Protein AF-A0A563BCT7-F1 (afdb_monomer_lite)

pLDDT: mean 70.38, std 18.67, range [34.97, 95.12]

Structure (mmCIF, N/CA/C/O backbone):
data_AF-A0A563BCT7-F1
#
_entry.id   AF-A0A563BCT7-F1
#
loop_
_atom_site.group_PDB
_atom_site.id
_atom_site.type_symbol
_atom_site.label_atom_id
_atom_site.label_alt_id
_atom_site.label_comp_id
_atom_site.label_asym_id
_atom_site.label_entity_id
_atom_site.label_seq_id
_atom_site.pdbx_PDB_ins_code
_atom_site.Cartn_x
_atom_site.Cartn_y
_atom_site.Cartn_z
_atom_site.occupancy
_atom_site.B_iso_or_equiv
_atom_site.auth_seq_id
_atom_site.auth_comp_id
_atom_site.auth_asym_id
_atom_site.auth_atom_id
_atom_site.pdbx_PDB_model_num
ATOM 1 N N . MET A 1 1 ? 16.678 -20.724 3.889 1.00 44.66 1 MET A N 1
ATOM 2 C CA . MET A 1 1 ? 15.864 -20.704 5.126 1.00 44.66 1 MET A CA 1
ATOM 3 C C . MET A 1 1 ? 14.939 -19.511 5.045 1.00 44.66 1 MET A C 1
ATOM 5 O O . MET A 1 1 ? 15.376 -18.474 4.561 1.00 44.66 1 MET A O 1
ATOM 9 N N . SER A 1 2 ? 13.669 -19.686 5.400 1.00 64.44 2 SER A N 1
ATOM 10 C CA . SER A 1 2 ? 12.646 -18.663 5.203 1.00 64.44 2 SER A CA 1
ATOM 11 C C . SER A 1 2 ? 12.608 -17.716 6.397 1.00 64.44 2 SER A C 1
ATOM 13 O O . SER A 1 2 ? 12.691 -18.161 7.537 1.00 64.44 2 SER A O 1
ATOM 15 N N . ILE A 1 3 ? 12.427 -16.415 6.170 1.00 62.91 3 ILE A N 1
ATOM 16 C CA . ILE A 1 3 ? 12.217 -15.439 7.255 1.00 62.91 3 ILE A CA 1
ATOM 17 C C . ILE A 1 3 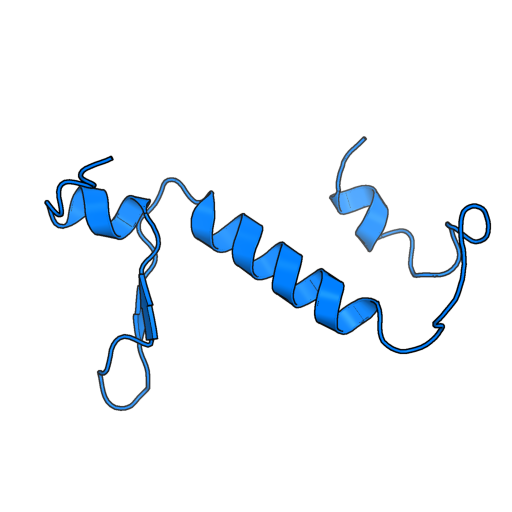? 10.969 -15.776 8.095 1.00 62.91 3 ILE A C 1
ATOM 19 O O . ILE A 1 3 ? 10.914 -15.492 9.289 1.00 62.91 3 ILE A O 1
ATOM 23 N N . PHE A 1 4 ? 10.007 -16.501 7.507 1.00 66.38 4 PHE A N 1
ATOM 24 C CA . PHE A 1 4 ? 8.852 -17.055 8.216 1.00 66.38 4 PHE A CA 1
ATOM 25 C C . PHE A 1 4 ? 9.235 -18.085 9.291 1.00 66.38 4 PHE A C 1
ATOM 27 O O . PHE A 1 4 ? 8.467 -18.282 10.234 1.00 66.38 4 PHE A O 1
ATOM 34 N N . ASP A 1 5 ? 10.403 -18.725 9.183 1.00 65.81 5 ASP A N 1
ATOM 35 C CA . ASP A 1 5 ? 10.919 -19.637 10.209 1.00 65.81 5 ASP A CA 1
ATOM 36 C C . ASP A 1 5 ? 11.402 -18.858 11.444 1.00 65.81 5 ASP A C 1
ATOM 38 O O . ASP A 1 5 ? 11.263 -19.337 12.567 1.00 65.81 5 ASP A O 1
ATOM 42 N N . PHE A 1 6 ? 11.887 -17.627 11.252 1.00 61.78 6 PHE A N 1
ATOM 43 C CA . PHE A 1 6 ? 12.370 -16.730 12.309 1.00 61.78 6 PHE A CA 1
ATOM 44 C C . PHE A 1 6 ? 11.233 -16.166 13.175 1.00 61.78 6 PHE A C 1
ATOM 46 O O . PHE A 1 6 ? 11.410 -15.940 14.363 1.00 61.78 6 PHE A O 1
ATOM 53 N N . ILE A 1 7 ? 10.045 -15.989 12.589 1.00 63.44 7 ILE A N 1
ATOM 54 C CA . ILE A 1 7 ? 8.844 -15.508 13.292 1.00 63.44 7 ILE A CA 1
ATOM 55 C C . ILE A 1 7 ? 8.185 -16.637 14.095 1.00 63.44 7 ILE A C 1
ATOM 57 O O . ILE A 1 7 ? 7.741 -16.427 15.222 1.00 63.44 7 ILE A O 1
ATOM 61 N N . LYS A 1 8 ? 8.123 -17.856 13.535 1.00 60.62 8 LYS A N 1
ATOM 62 C CA . LYS A 1 8 ? 7.554 -19.019 14.243 1.00 60.62 8 LYS A CA 1
ATOM 63 C C . LYS A 1 8 ? 8.407 -19.436 15.433 1.00 60.62 8 LYS A C 1
ATOM 65 O O . LYS A 1 8 ? 7.882 -19.881 16.454 1.00 60.62 8 LYS A O 1
ATOM 70 N N . LYS A 1 9 ? 9.725 -19.308 15.301 1.00 58.19 9 LYS A N 1
ATOM 71 C CA . LYS A 1 9 ? 10.668 -19.537 16.384 1.00 58.19 9 LYS A CA 1
ATOM 72 C C . LYS A 1 9 ? 10.700 -18.260 17.221 1.00 58.19 9 LYS A C 1
ATOM 74 O O . LYS A 1 9 ? 11.539 -17.397 17.012 1.00 58.19 9 LYS A O 1
ATOM 79 N N . GLY A 1 10 ? 9.738 -18.124 18.137 1.00 50.44 10 GLY A N 1
ATOM 80 C CA . GLY A 1 10 ? 9.719 -17.017 19.093 1.00 50.44 10 GLY A CA 1
ATOM 81 C C . GLY A 1 10 ? 11.089 -16.809 19.774 1.00 50.44 10 GLY A C 1
ATOM 82 O O . GLY A 1 10 ? 11.933 -17.707 19.722 1.00 50.44 10 GLY A O 1
ATOM 83 N N . PRO A 1 11 ? 11.313 -15.660 20.441 1.00 55.72 11 PRO A N 1
ATOM 84 C CA . PRO A 1 11 ? 12.632 -15.082 20.777 1.00 55.72 11 PRO A CA 1
ATOM 85 C C . PRO A 1 11 ? 13.684 -15.964 21.487 1.00 55.72 11 PRO A C 1
ATOM 87 O O . PRO A 1 11 ? 14.807 -15.521 21.701 1.00 55.72 11 PRO A O 1
ATOM 90 N N . GLY A 1 12 ? 13.370 -17.200 21.873 1.00 54.84 12 GLY A N 1
ATOM 91 C CA . GLY A 1 12 ? 14.256 -18.116 22.591 1.00 54.84 12 GLY A CA 1
ATOM 92 C C . GLY A 1 12 ? 15.250 -18.917 21.740 1.00 54.84 12 GLY A C 1
ATOM 93 O O . GLY A 1 12 ? 15.952 -19.756 22.295 1.00 54.84 12 GLY A O 1
ATOM 94 N N . ALA A 1 13 ? 15.329 -18.721 20.420 1.00 54.00 13 ALA A N 1
ATOM 95 C CA . ALA A 1 13 ? 16.134 -19.592 19.553 1.00 54.00 13 ALA A CA 1
ATOM 96 C C . ALA A 1 13 ? 17.443 -19.009 19.011 1.00 54.00 13 ALA A C 1
ATOM 98 O O . ALA A 1 13 ? 18.088 -19.656 18.183 1.00 54.00 13 ALA A O 1
ATOM 99 N N . GLN A 1 14 ? 17.856 -17.835 19.483 1.00 47.00 14 GLN A N 1
ATOM 100 C CA . GLN A 1 14 ? 19.144 -17.257 19.107 1.00 47.00 14 GLN A CA 1
ATOM 101 C C . GLN A 1 14 ? 19.866 -16.636 20.306 1.00 47.00 14 GLN A C 1
ATOM 103 O O . GLN A 1 14 ? 20.393 -15.531 20.251 1.00 47.00 14 GLN A O 1
ATOM 108 N N . ALA A 1 15 ? 19.927 -17.382 21.410 1.00 43.88 15 ALA A N 1
ATOM 109 C CA . ALA A 1 15 ? 20.939 -17.155 22.433 1.00 43.88 15 ALA A CA 1
ATOM 110 C C . ALA A 1 15 ? 22.273 -17.732 21.931 1.00 43.88 15 ALA A C 1
ATOM 112 O O . ALA A 1 15 ? 22.594 -18.887 22.195 1.00 43.88 15 ALA A O 1
ATOM 113 N N . GLY A 1 16 ? 23.023 -16.957 21.145 1.00 46.00 16 GLY A N 1
ATOM 114 C CA . GLY A 1 16 ? 24.356 -17.387 20.720 1.00 46.00 16 GLY A CA 1
ATOM 115 C C . GLY A 1 16 ? 24.925 -16.693 19.492 1.00 46.00 16 GLY A C 1
ATOM 116 O O . GLY A 1 16 ? 25.319 -17.384 18.565 1.00 46.00 16 GLY A O 1
ATOM 117 N N . ALA A 1 17 ? 24.952 -15.360 19.467 1.00 43.41 17 ALA A N 1
ATOM 118 C CA . ALA A 1 17 ? 26.039 -14.574 18.874 1.00 43.41 17 ALA A CA 1
ATOM 119 C C . ALA A 1 17 ? 25.727 -13.082 19.051 1.00 43.41 17 ALA A C 1
ATOM 121 O O . ALA A 1 17 ? 24.842 -12.546 18.396 1.00 43.41 17 ALA A O 1
ATOM 122 N N . ASN A 1 18 ? 26.524 -12.443 19.906 1.00 37.75 18 ASN A N 1
ATOM 123 C CA . ASN A 1 18 ? 26.797 -11.006 19.938 1.00 37.75 18 ASN A CA 1
ATOM 124 C C . ASN A 1 18 ? 25.768 -10.122 20.673 1.00 37.75 18 ASN A C 1
ATOM 126 O O . ASN A 1 18 ? 24.802 -9.627 20.115 1.00 37.75 18 ASN A O 1
ATOM 130 N N . SER A 1 19 ? 26.100 -9.899 21.948 1.00 41.22 19 SER A N 1
ATOM 131 C CA . SER A 1 19 ? 26.116 -8.606 22.646 1.00 41.22 19 SER A CA 1
ATOM 132 C C . SER A 1 19 ? 24.849 -7.735 22.705 1.00 41.22 19 SER A C 1
ATOM 134 O O . SER A 1 19 ? 24.506 -7.045 21.759 1.00 41.22 19 SER A O 1
ATOM 136 N N . ALA A 1 20 ? 24.345 -7.633 23.945 1.00 40.44 20 ALA A N 1
ATOM 137 C CA . ALA A 1 20 ? 23.668 -6.491 24.578 1.00 40.44 20 ALA A CA 1
ATOM 138 C C . ALA A 1 20 ? 22.253 -6.089 24.101 1.00 40.44 20 ALA A C 1
ATOM 140 O O . ALA A 1 20 ? 22.035 -5.733 22.954 1.00 40.44 20 ALA A O 1
ATOM 141 N N . GLY A 1 21 ? 21.309 -6.017 25.054 1.00 34.97 21 GLY A N 1
ATOM 142 C CA . GLY A 1 21 ? 20.062 -5.248 24.894 1.00 34.97 21 GLY A CA 1
ATOM 143 C C . GLY A 1 21 ? 18.760 -6.053 24.858 1.00 34.97 21 GLY A C 1
ATOM 144 O O . GLY A 1 21 ? 17.915 -5.837 23.992 1.00 34.97 21 GLY A O 1
ATOM 145 N N . GLY A 1 22 ? 18.560 -6.975 25.802 1.00 45.06 22 GLY A N 1
ATOM 146 C CA . GLY A 1 22 ? 17.275 -7.654 25.987 1.00 45.06 22 GLY A CA 1
ATOM 147 C C . GLY A 1 22 ? 16.185 -6.691 26.466 1.00 45.06 22 GLY A C 1
ATOM 148 O O . GLY A 1 22 ? 16.117 -6.425 27.658 1.00 45.06 22 GLY A O 1
ATOM 149 N N . ALA A 1 23 ? 15.387 -6.159 25.531 1.00 44.16 23 ALA A N 1
ATOM 150 C CA . ALA A 1 23 ? 13.974 -5.747 25.674 1.00 44.16 23 ALA A CA 1
ATOM 151 C C . ALA A 1 23 ? 13.464 -4.879 24.497 1.00 44.16 23 ALA A C 1
ATOM 153 O O . ALA A 1 23 ? 12.262 -4.655 24.412 1.00 44.16 23 ALA A O 1
ATOM 154 N N . VAL A 1 24 ? 14.326 -4.405 23.579 1.00 46.50 24 VAL A N 1
ATOM 155 C CA . VAL A 1 24 ? 13.939 -3.398 22.551 1.00 46.50 24 VAL A CA 1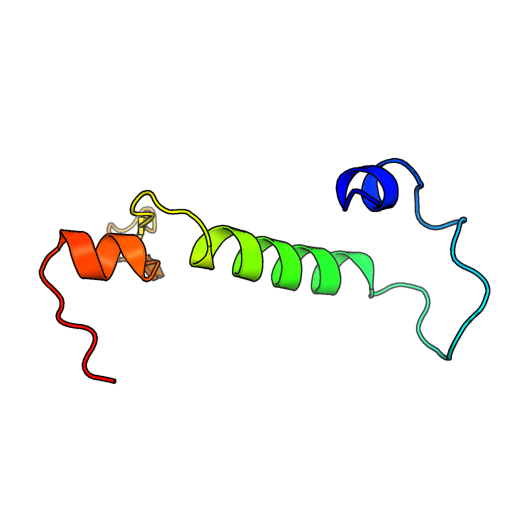
ATOM 156 C C . VAL A 1 24 ? 14.043 -3.906 21.097 1.00 46.50 24 VAL A C 1
ATOM 158 O O . VAL A 1 24 ? 13.587 -3.251 20.170 1.00 46.50 24 VAL A O 1
ATOM 161 N N . ALA A 1 25 ? 14.553 -5.121 20.870 1.00 51.19 25 ALA A N 1
ATOM 162 C CA . ALA A 1 25 ? 14.823 -5.638 19.519 1.00 51.19 25 ALA A CA 1
ATOM 163 C C . ALA A 1 25 ? 13.574 -6.039 18.696 1.00 51.19 25 ALA A C 1
ATOM 165 O O . ALA A 1 25 ? 13.674 -6.254 17.492 1.00 51.19 25 ALA A O 1
ATOM 166 N N . GLY A 1 26 ? 12.396 -6.167 19.320 1.00 51.00 26 GLY A N 1
ATOM 167 C CA . GLY A 1 26 ? 11.173 -6.605 18.628 1.00 51.00 26 GLY A CA 1
ATOM 168 C C . GLY A 1 26 ? 10.477 -5.504 17.821 1.00 51.00 26 GLY A C 1
ATOM 169 O O . GLY A 1 26 ? 9.951 -5.783 16.748 1.00 51.00 26 GLY A O 1
ATOM 170 N N . ALA A 1 27 ? 10.492 -4.265 18.322 1.00 50.97 27 ALA A N 1
ATOM 171 C CA . ALA A 1 27 ? 9.879 -3.118 17.649 1.00 50.97 27 ALA A CA 1
ATOM 172 C C . ALA A 1 27 ? 10.759 -2.621 16.495 1.00 50.97 27 ALA A C 1
ATOM 174 O O . ALA A 1 27 ? 10.287 -2.545 15.365 1.00 50.97 27 ALA A O 1
ATOM 175 N N . GLU A 1 28 ? 12.058 -2.442 16.750 1.00 51.97 28 GLU A N 1
ATOM 176 C CA . GLU A 1 28 ? 13.020 -2.001 15.734 1.00 51.97 28 GLU A CA 1
ATOM 177 C C . GLU A 1 28 ? 13.105 -3.009 14.569 1.00 51.97 28 GLU A C 1
ATOM 179 O O . GLU A 1 28 ? 13.103 -2.632 13.398 1.00 51.97 28 GLU A O 1
ATOM 184 N N . SER A 1 29 ? 13.053 -4.317 14.861 1.00 60.59 29 SER A N 1
ATOM 185 C CA . SER A 1 29 ? 13.008 -5.353 13.820 1.00 60.59 29 SER A CA 1
ATOM 186 C C . SER A 1 29 ? 11.699 -5.361 13.025 1.00 60.59 29 SER A C 1
ATOM 188 O O . SER A 1 29 ? 11.717 -5.742 11.853 1.00 60.59 29 SER A O 1
ATOM 190 N N . ALA A 1 30 ? 10.568 -4.993 13.633 1.00 63.59 30 ALA A N 1
ATOM 191 C CA . ALA A 1 30 ? 9.280 -4.930 12.946 1.00 63.59 30 ALA A CA 1
ATOM 192 C C . ALA A 1 30 ? 9.191 -3.699 12.036 1.00 63.59 30 ALA A C 1
ATOM 194 O O . ALA A 1 30 ? 8.661 -3.796 10.932 1.00 63.59 30 ALA A O 1
ATOM 195 N N . GLU A 1 31 ? 9.762 -2.573 12.461 1.00 72.12 31 GLU A N 1
ATOM 196 C CA . GLU A 1 31 ? 9.839 -1.341 11.673 1.00 72.12 31 GLU A CA 1
ATOM 197 C C . GLU A 1 31 ? 10.777 -1.501 10.470 1.00 72.12 31 GLU A C 1
ATOM 199 O O . GLU A 1 31 ? 10.400 -1.166 9.344 1.00 72.12 31 GLU A O 1
ATOM 204 N N . ILE A 1 32 ? 11.958 -2.101 10.670 1.00 76.25 32 ILE A N 1
ATOM 205 C CA . ILE A 1 32 ? 12.891 -2.431 9.581 1.00 76.25 32 ILE A CA 1
ATOM 206 C C . ILE A 1 32 ? 12.237 -3.402 8.588 1.00 76.25 32 ILE A C 1
ATOM 208 O O . ILE A 1 32 ? 12.338 -3.214 7.374 1.00 76.25 32 ILE A O 1
ATOM 212 N N . LEU A 1 33 ? 11.526 -4.422 9.084 1.00 76.19 33 LEU A N 1
ATOM 213 C CA . LEU A 1 33 ? 10.814 -5.376 8.235 1.00 76.19 33 LEU A CA 1
ATOM 214 C C . LEU A 1 33 ? 9.674 -4.709 7.455 1.00 76.19 33 LEU A C 1
ATOM 216 O O . LEU A 1 33 ? 9.540 -4.954 6.258 1.00 76.19 33 LEU A O 1
ATOM 220 N N . ALA A 1 34 ? 8.872 -3.864 8.103 1.00 79.75 34 ALA A N 1
ATOM 221 C CA . ALA A 1 34 ? 7.794 -3.130 7.451 1.00 79.75 34 ALA A CA 1
ATOM 222 C C . ALA A 1 34 ? 8.340 -2.234 6.333 1.00 79.75 34 ALA A C 1
ATOM 224 O O . ALA A 1 34 ? 7.807 -2.242 5.227 1.00 79.75 34 ALA A O 1
ATOM 225 N N . ASN A 1 35 ? 9.450 -1.535 6.581 1.00 80.62 35 ASN A N 1
ATOM 226 C CA . ASN A 1 35 ? 10.103 -0.698 5.581 1.00 80.62 35 ASN A CA 1
ATOM 227 C C . ASN A 1 35 ? 10.637 -1.524 4.395 1.00 80.62 35 ASN A C 1
ATOM 229 O O . ASN A 1 35 ? 10.413 -1.162 3.239 1.00 80.62 35 ASN A O 1
ATOM 233 N N . LEU A 1 36 ? 11.274 -2.669 4.657 1.00 83.88 36 LEU A N 1
ATOM 234 C CA . LEU A 1 36 ? 11.754 -3.570 3.608 1.00 83.88 36 LEU A CA 1
ATOM 235 C C . LEU A 1 36 ? 10.603 -4.104 2.745 1.00 83.88 36 LEU A C 1
ATOM 237 O O . LEU A 1 36 ? 10.701 -4.106 1.519 1.00 83.88 36 LEU A O 1
ATOM 241 N N . VAL A 1 37 ? 9.502 -4.533 3.365 1.00 86.19 37 VAL A N 1
ATOM 242 C CA . VAL A 1 37 ? 8.319 -5.016 2.642 1.00 86.19 37 VAL A CA 1
ATOM 243 C C . VAL A 1 37 ? 7.726 -3.891 1.798 1.00 86.19 37 VAL A C 1
ATOM 245 O O . VAL A 1 37 ? 7.584 -4.058 0.594 1.00 86.19 37 VAL A O 1
ATOM 248 N N . LEU A 1 38 ? 7.457 -2.721 2.381 1.00 89.62 38 LEU A N 1
ATOM 249 C CA . LEU A 1 38 ? 6.841 -1.596 1.670 1.00 89.62 38 LEU A CA 1
ATOM 250 C C . LEU A 1 38 ? 7.634 -1.169 0.422 1.00 89.62 38 LEU A C 1
ATOM 252 O O . LEU A 1 38 ? 7.037 -0.915 -0.626 1.00 89.62 38 LEU A O 1
ATOM 256 N N . ASN A 1 39 ? 8.968 -1.168 0.502 1.00 84.44 39 ASN A N 1
ATOM 257 C CA . ASN A 1 39 ? 9.839 -0.795 -0.615 1.00 84.44 39 ASN A CA 1
ATOM 258 C C . ASN A 1 39 ? 10.050 -1.901 -1.663 1.00 84.44 39 ASN A C 1
ATOM 260 O O . ASN A 1 39 ? 10.551 -1.603 -2.744 1.00 84.44 39 ASN A O 1
ATOM 264 N N . THR A 1 40 ? 9.695 -3.157 -1.370 1.00 84.94 40 THR A N 1
ATOM 265 C CA . THR A 1 40 ? 9.897 -4.300 -2.286 1.00 84.94 40 THR A CA 1
ATOM 266 C C . THR A 1 40 ? 8.614 -4.793 -2.953 1.00 84.94 40 THR A C 1
ATOM 268 O O . THR A 1 40 ? 8.679 -5.659 -3.825 1.00 84.94 40 THR A O 1
ATOM 271 N N . ILE A 1 41 ? 7.449 -4.253 -2.582 1.00 85.06 41 ILE A N 1
ATOM 272 C CA . ILE A 1 41 ? 6.181 -4.569 -3.249 1.00 85.06 41 ILE A CA 1
ATOM 273 C C . ILE A 1 41 ? 6.216 -4.030 -4.686 1.00 85.06 41 ILE A C 1
ATOM 275 O O . ILE A 1 41 ? 6.407 -2.837 -4.911 1.00 85.06 41 ILE A O 1
ATOM 279 N N . ASP A 1 42 ? 5.984 -4.928 -5.644 1.00 86.44 42 ASP A N 1
ATOM 280 C CA . ASP A 1 42 ? 5.900 -4.627 -7.080 1.00 86.44 42 ASP A CA 1
ATOM 281 C C . ASP A 1 42 ? 4.665 -3.775 -7.434 1.00 86.44 42 ASP A C 1
ATOM 283 O O . ASP A 1 42 ? 4.701 -2.915 -8.309 1.00 86.44 42 ASP A O 1
ATOM 287 N N . SER A 1 43 ? 3.569 -3.954 -6.692 1.00 86.94 43 SER A N 1
ATOM 288 C CA . SER A 1 43 ? 2.404 -3.065 -6.748 1.00 86.94 43 SER A CA 1
ATOM 289 C C . SER A 1 43 ? 2.656 -1.720 -6.047 1.00 86.94 43 SER A C 1
ATOM 291 O O . SER A 1 43 ? 3.344 -1.626 -5.029 1.00 86.94 43 SER A O 1
ATOM 293 N N . GLY A 1 44 ? 2.041 -0.653 -6.558 1.00 89.38 44 GLY A N 1
ATOM 294 C CA . GLY A 1 44 ? 2.099 0.659 -5.915 1.00 89.38 44 GLY A CA 1
ATOM 295 C C . GLY A 1 44 ? 1.357 0.689 -4.574 1.00 89.38 44 GLY A C 1
ATOM 296 O O . GLY A 1 44 ? 0.193 0.302 -4.498 1.00 89.38 44 GLY A O 1
ATOM 297 N N . VAL A 1 45 ? 2.020 1.185 -3.528 1.00 91.00 45 VAL A N 1
ATOM 298 C CA . VAL A 1 45 ? 1.468 1.408 -2.187 1.00 91.00 45 VAL A CA 1
ATOM 299 C C . VAL A 1 45 ? 1.561 2.891 -1.841 1.00 91.00 45 VAL A C 1
ATOM 301 O O . VAL A 1 45 ? 2.629 3.499 -1.925 1.00 91.00 45 VAL A O 1
ATOM 304 N N . ILE A 1 46 ? 0.432 3.458 -1.414 1.00 91.50 46 ILE A N 1
ATOM 305 C CA . ILE A 1 46 ? 0.329 4.822 -0.890 1.00 91.50 46 ILE A CA 1
ATOM 306 C C . ILE A 1 46 ? -0.377 4.738 0.461 1.00 91.50 46 ILE A C 1
ATOM 308 O O . ILE A 1 46 ? -1.472 4.183 0.551 1.00 91.50 46 ILE A O 1
ATOM 312 N N . ILE A 1 47 ? 0.247 5.287 1.500 1.00 91.19 47 ILE A N 1
ATOM 313 C CA . ILE A 1 47 ? -0.347 5.408 2.834 1.00 91.19 47 ILE A CA 1
ATOM 314 C C . ILE A 1 47 ? -0.785 6.858 3.004 1.00 91.19 47 ILE A C 1
ATOM 316 O O . ILE A 1 47 ? 0.005 7.784 2.808 1.00 91.19 47 ILE A O 1
ATOM 320 N N . VAL A 1 48 ? -2.063 7.052 3.320 1.00 94.75 48 VAL A N 1
ATOM 321 C CA . VAL A 1 48 ? -2.692 8.370 3.429 1.00 94.75 48 VAL A CA 1
ATOM 322 C C . VAL A 1 48 ? -3.296 8.505 4.819 1.00 94.75 48 VAL A C 1
ATOM 324 O O . VAL A 1 48 ? -3.994 7.606 5.291 1.00 94.75 48 VAL A O 1
ATOM 327 N N . LEU A 1 49 ? -3.046 9.643 5.460 1.00 93.19 49 LEU A N 1
ATOM 328 C CA . LEU A 1 49 ? -3.674 9.995 6.725 1.00 93.19 49 LEU A CA 1
ATOM 329 C C . LEU A 1 49 ? -5.177 10.210 6.538 1.00 93.19 49 LEU A C 1
ATOM 331 O O . LEU A 1 49 ? -5.656 10.539 5.453 1.00 93.19 49 LEU A O 1
ATOM 335 N N . SER A 1 50 ? -5.936 10.134 7.629 1.00 91.19 50 SER A N 1
ATOM 336 C CA . SER A 1 50 ? -7.373 10.449 7.617 1.00 91.19 50 SER A CA 1
ATOM 337 C C . SER A 1 50 ? -7.684 11.881 7.156 1.00 91.19 50 SER A C 1
ATOM 339 O O . SER A 1 50 ? -8.797 12.159 6.719 1.00 91.19 50 SER A O 1
ATOM 341 N N . THR A 1 51 ? -6.700 12.784 7.215 1.00 95.12 51 THR A N 1
ATOM 342 C CA . THR A 1 51 ? -6.772 14.157 6.695 1.00 95.12 51 THR A CA 1
ATOM 343 C C . THR A 1 51 ? -6.688 14.241 5.168 1.00 95.12 51 THR A C 1
ATOM 345 O O . THR A 1 51 ? -6.909 15.312 4.610 1.00 95.12 51 THR A O 1
ATOM 348 N N . GLY A 1 52 ? -6.350 13.141 4.489 1.00 90.19 52 GLY A N 1
ATOM 349 C CA . GLY A 1 52 ? -6.101 13.097 3.047 1.00 90.19 52 GLY A CA 1
ATOM 350 C C . GLY A 1 52 ? -4.662 13.438 2.645 1.00 90.19 52 GLY A C 1
ATOM 351 O O . GLY A 1 52 ? -4.355 13.458 1.456 1.00 90.19 52 GLY A O 1
ATOM 352 N N . VAL A 1 53 ? -3.770 13.697 3.607 1.00 95.12 53 VAL A N 1
ATOM 353 C CA . VAL A 1 53 ? -2.345 13.958 3.346 1.00 95.12 53 VAL A CA 1
ATOM 354 C C . VAL A 1 53 ? -1.594 12.642 3.156 1.00 95.12 53 VAL A C 1
ATOM 356 O O . VAL A 1 53 ? -1.789 11.697 3.919 1.00 95.12 53 VAL A O 1
ATOM 359 N N . ILE A 1 54 ? -0.720 12.587 2.151 1.00 91.38 54 ILE A N 1
ATOM 360 C CA . ILE A 1 54 ? 0.119 11.416 1.882 1.00 91.38 54 ILE A CA 1
ATOM 361 C C . ILE A 1 54 ? 1.234 11.335 2.928 1.00 91.38 54 ILE A C 1
ATOM 363 O O . ILE A 1 54 ? 2.001 12.279 3.096 1.00 91.38 54 ILE A O 1
ATOM 367 N N . GLU A 1 55 ? 1.326 10.195 3.601 1.00 91.06 55 GLU A N 1
ATOM 368 C CA . GLU A 1 55 ? 2.345 9.902 4.611 1.00 91.06 55 GLU A CA 1
ATOM 369 C C . GLU A 1 55 ? 3.535 9.148 4.010 1.00 91.06 55 GLU A C 1
ATOM 371 O O . GLU A 1 55 ? 4.685 9.414 4.350 1.00 91.06 55 GLU A O 1
ATOM 376 N N . TYR A 1 56 ? 3.268 8.226 3.082 1.00 89.44 56 TYR A N 1
ATOM 377 C CA . TYR A 1 56 ? 4.296 7.418 2.432 1.00 89.44 56 TYR A CA 1
ATOM 378 C C . TYR A 1 56 ? 3.874 7.004 1.021 1.00 89.44 56 TYR A C 1
ATOM 380 O O . TYR A 1 56 ? 2.705 6.705 0.765 1.00 89.44 56 TYR A O 1
ATOM 388 N N . ILE A 1 57 ? 4.854 6.948 0.119 1.00 90.19 57 ILE A N 1
ATOM 389 C CA . ILE A 1 57 ? 4.720 6.433 -1.245 1.00 90.19 57 ILE A CA 1
ATOM 390 C C . ILE A 1 57 ? 5.892 5.486 -1.489 1.00 90.19 57 ILE A C 1
ATOM 392 O O . ILE A 1 57 ? 7.044 5.881 -1.302 1.00 90.19 57 ILE A O 1
ATOM 396 N N . ASN A 1 58 ? 5.617 4.257 -1.924 1.00 90.06 58 ASN A N 1
ATOM 397 C CA . ASN A 1 58 ? 6.682 3.328 -2.295 1.00 90.06 58 ASN A CA 1
ATOM 398 C C . ASN A 1 58 ? 7.223 3.593 -3.722 1.00 90.06 58 ASN A C 1
ATOM 400 O O . ASN A 1 58 ? 6.530 4.191 -4.552 1.00 90.06 58 ASN A O 1
ATOM 404 N N . PRO A 1 59 ? 8.437 3.116 -4.061 1.00 90.44 59 PRO A N 1
ATOM 405 C CA . PRO A 1 59 ? 9.041 3.300 -5.387 1.00 90.44 59 PRO A CA 1
ATOM 406 C C . PRO A 1 59 ? 8.162 2.858 -6.568 1.00 90.44 59 PRO A C 1
ATOM 408 O O . PRO A 1 59 ? 8.110 3.544 -7.590 1.00 90.44 59 PRO A O 1
ATOM 411 N N . ALA A 1 60 ? 7.436 1.744 -6.427 1.00 89.94 60 ALA A N 1
ATOM 412 C CA . ALA A 1 60 ? 6.543 1.236 -7.467 1.00 89.94 60 ALA A CA 1
ATOM 413 C C . ALA A 1 60 ? 5.381 2.200 -7.758 1.00 89.94 60 ALA A C 1
ATOM 415 O O . ALA A 1 60 ? 5.0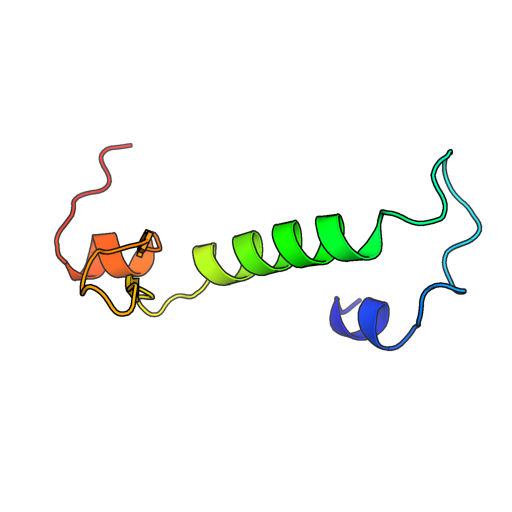78 2.467 -8.921 1.00 89.94 60 ALA A O 1
ATOM 416 N N . ALA A 1 61 ? 4.766 2.787 -6.724 1.00 89.38 61 ALA A N 1
ATOM 417 C CA . ALA A 1 61 ? 3.711 3.784 -6.897 1.00 89.38 61 ALA A CA 1
ATOM 418 C C . ALA A 1 61 ? 4.233 5.034 -7.613 1.00 89.38 61 ALA A C 1
ATOM 420 O O . ALA A 1 61 ? 3.573 5.521 -8.529 1.00 89.38 61 ALA A O 1
ATOM 421 N N . VAL A 1 62 ? 5.430 5.514 -7.253 1.00 89.06 62 VAL A N 1
ATOM 422 C CA . VAL A 1 62 ? 6.080 6.644 -7.942 1.00 89.06 62 VAL A CA 1
ATOM 423 C C . VAL A 1 62 ? 6.259 6.341 -9.431 1.00 89.06 62 VAL A C 1
ATOM 425 O O . VAL A 1 62 ? 5.917 7.174 -10.270 1.00 89.06 62 VAL A O 1
ATOM 428 N N . SER A 1 63 ? 6.725 5.133 -9.760 1.00 86.62 63 SER A N 1
ATOM 429 C CA . SER A 1 63 ? 6.923 4.695 -11.144 1.00 86.62 63 SER A CA 1
ATOM 430 C C . SER A 1 63 ? 5.613 4.660 -11.945 1.00 86.62 63 SER A C 1
ATOM 432 O O . SER A 1 63 ? 5.555 5.194 -13.052 1.00 86.62 63 SER A O 1
ATOM 434 N N . ILE A 1 64 ? 4.535 4.119 -11.366 1.00 87.00 64 ILE A N 1
ATOM 435 C CA . ILE A 1 64 ? 3.201 4.050 -11.993 1.00 87.00 64 ILE A CA 1
ATOM 436 C C . ILE A 1 64 ? 2.607 5.445 -12.215 1.00 87.00 64 ILE A C 1
ATOM 438 O O . ILE A 1 64 ? 2.003 5.711 -13.252 1.00 87.00 64 ILE A O 1
ATOM 442 N N . LEU A 1 65 ? 2.796 6.349 -11.251 1.00 85.00 65 LEU A N 1
ATOM 443 C CA . LEU A 1 65 ? 2.341 7.740 -11.324 1.00 85.00 65 LEU A CA 1
ATOM 444 C C . LEU A 1 65 ? 3.138 8.578 -12.343 1.00 85.00 65 LEU A C 1
ATOM 446 O O . LEU A 1 65 ? 2.844 9.757 -12.526 1.00 85.00 65 LEU A O 1
ATOM 450 N N . GLY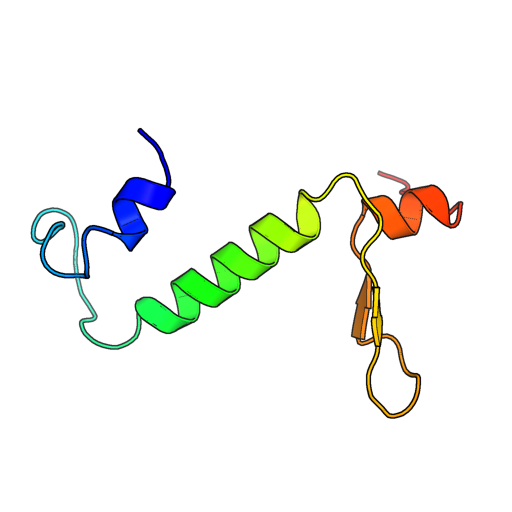 A 1 66 ? 4.133 7.989 -13.016 1.00 79.06 66 GLY A N 1
ATOM 451 C CA . GLY A 1 66 ? 4.966 8.671 -14.004 1.00 79.06 66 GLY A CA 1
ATOM 452 C C . GLY A 1 66 ? 6.069 9.532 -13.386 1.00 79.06 66 GLY A C 1
ATOM 453 O O . GLY A 1 66 ? 6.715 10.301 -14.098 1.00 79.06 66 GLY A O 1
ATOM 454 N N . GLY A 1 67 ? 6.318 9.397 -12.080 1.00 69.75 67 GLY A N 1
ATOM 455 C CA . GLY A 1 67 ? 7.478 9.978 -11.421 1.00 69.75 67 GLY A CA 1
ATOM 456 C C . GLY A 1 67 ? 8.731 9.254 -11.896 1.00 69.75 67 GLY A C 1
ATOM 457 O O . GLY A 1 67 ? 9.037 8.151 -11.449 1.00 69.75 67 GLY A O 1
ATOM 458 N N . GLN A 1 68 ? 9.452 9.845 -12.843 1.00 59.19 68 GLN A N 1
ATOM 459 C CA . GLN A 1 68 ? 10.777 9.365 -13.218 1.00 59.19 68 GLN A CA 1
ATOM 460 C C . GLN A 1 68 ? 11.669 9.433 -11.975 1.00 59.19 68 GLN A C 1
ATOM 462 O O . GLN A 1 68 ? 11.969 10.517 -11.474 1.00 59.19 68 GLN A O 1
ATOM 467 N N . MET A 1 69 ? 12.077 8.273 -11.465 1.00 55.38 69 MET A N 1
ATOM 468 C CA . MET A 1 69 ? 13.116 8.183 -10.451 1.00 55.38 69 M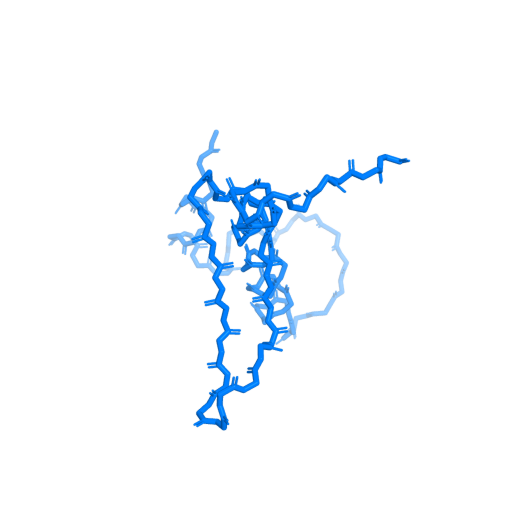ET A CA 1
ATOM 469 C C . MET A 1 69 ? 14.433 8.515 -11.158 1.00 55.38 69 MET A C 1
ATOM 471 O O . MET A 1 69 ? 15.056 7.646 -11.765 1.00 55.38 69 MET A O 1
ATOM 475 N N . SER A 1 70 ? 14.796 9.800 -11.194 1.00 55.06 70 SER A N 1
ATOM 476 C CA . SER A 1 70 ? 16.146 10.188 -11.597 1.00 55.06 70 SER A CA 1
ATOM 477 C C . SER A 1 70 ? 17.097 9.577 -10.574 1.00 55.06 70 SER A C 1
ATOM 479 O O . SER A 1 70 ? 17.000 9.910 -9.392 1.00 55.06 70 SER A O 1
ATOM 481 N N . GLN A 1 71 ? 17.933 8.644 -11.034 1.00 51.31 71 GLN A N 1
ATOM 482 C CA . GLN A 1 71 ? 19.030 8.070 -10.251 1.00 51.31 71 GLN A CA 1
ATOM 483 C C . GLN A 1 71 ? 20.018 9.143 -9.798 1.00 51.31 71 GLN A C 1
ATOM 485 O O . GLN A 1 71 ? 20.202 10.126 -10.557 1.00 51.31 71 GLN A O 1
#

Radius of gyration: 17.12 Å; ch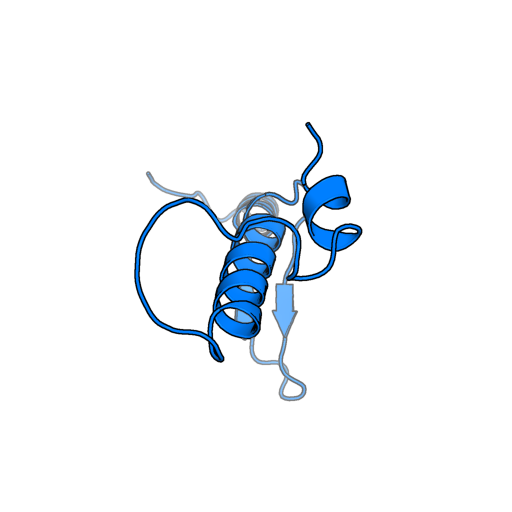ains: 1; bounding box: 34×35×40 Å

Secondary structure (DSSP, 8-state):
--HHHHHHS-GGG--SS----TTTHHHHHHHHHHHHHHHH-SS--EEE-TTS-EEEE-HHHHHHTT-----

Sequence (71 aa):
MSIFDFIKKGPGAQAGANSAGGAVAGAESAEILANLVLNTIDSGVIIVLSTGVIEYINPAAVSILGGQMSQ

Foldseek 3Di:
DDVVVVVVPPPPPPPDDDDDDPDPCPVVVVVVVVVVVQQPDLDWDWDADPVRHTPDTHPNNCVVVVNPPPD